Protein AF-A0A660SRC0-F1 (afdb_monomer)

Radius of gyration: 20.22 Å; Cα contacts (8 Å, |Δi|>4): 152; chains: 1; bounding box: 43×28×67 Å

Secondary structure (DSSP, 8-state):
--TT----EEEPTTSEEEE--S---S-HHHHHHHHHHHHHHHHHTT--EEEEEEEGGGGGGHHHHHHTT-EEEEE-SSEEEEEEESSTTPPPPPP--S--------B-TT--B-

pLDDT: mean 91.33, std 10.79, range [37.28, 98.38]

Foldseek 3Di:
DDPDAAFDFDQDPLQETEGDDQDDPLPLVSRLSNPLVNLVVSLVVVGFKYKDWHFPVNVVNVVSVVVVPWDFQDDDNGTTIIMHTSDPPRDDDHDPPDDDDDDDWDQDPVRDTD

Sequence (114 aa):
MSLTSIFAYEINPFQGAVIETDLFPDDISVFSHTLSRTLKEVEEKGLQLVWLFLPLLQAELVAPAVNLGFFYHHADENGLQLVKRITAGAFVPGYATHYIGVGGVLIDEQDRIL

Nearest PDB structures (foldseek):
  4zbp-assembly1_B  TM=8.866E-01  e=4.576E-08  Arabidopsis thaliana
  4zbp-assembly2_C-2  TM=7.937E-01  e=2.918E-08  Arabidopsis thaliana
  4zb3-assembly1_A-2  TM=9.344E-01  e=4.624E-07  Arabidopsis thaliana
  4zbp-assembly1_A  TM=8.080E-01  e=1.279E-07  Arabidopsis thaliana
  3fxt-assembly1_A  TM=8.888E-01  e=3.614E-06  Homo sapiens

Structure (mmCIF, N/CA/C/O backbone):
data_AF-A0A660SRC0-F1
#
_entry.id   AF-A0A660SRC0-F1
#
loop_
_atom_site.group_PDB
_atom_site.id
_atom_site.type_symbol
_atom_site.label_atom_id
_atom_site.label_alt_id
_atom_site.label_comp_id
_atom_site.label_asym_id
_atom_site.label_entity_id
_atom_site.label_seq_id
_atom_site.pdbx_PDB_ins_code
_atom_site.Cartn_x
_atom_site.Cartn_y
_atom_site.Cartn_z
_atom_site.occupancy
_atom_site.B_iso_or_equiv
_atom_site.auth_seq_id
_atom_site.auth_comp_id
_atom_site.auth_asym_id
_atom_site.auth_atom_id
_atom_site.pdbx_PDB_model_num
ATOM 1 N N . MET A 1 1 ? 16.671 14.946 -19.505 1.00 41.38 1 MET A N 1
ATOM 2 C CA . MET A 1 1 ? 15.787 14.523 -18.396 1.00 41.38 1 MET A CA 1
ATOM 3 C C . MET A 1 1 ? 16.415 13.289 -17.776 1.00 41.38 1 MET A C 1
ATOM 5 O O . MET A 1 1 ? 16.704 12.356 -18.512 1.00 41.38 1 MET A O 1
ATOM 9 N N . SER A 1 2 ? 16.792 13.349 -16.497 1.00 37.28 2 SER A N 1
ATOM 10 C CA . SER A 1 2 ? 17.646 12.330 -15.874 1.00 37.28 2 SER A CA 1
ATOM 11 C C . SER A 1 2 ? 16.943 10.974 -15.827 1.00 37.28 2 SER A C 1
ATOM 13 O O . SER A 1 2 ? 15.887 10.852 -15.218 1.00 37.28 2 SER A O 1
ATOM 15 N N . LEU A 1 3 ? 17.546 9.952 -16.436 1.00 45.97 3 LEU A N 1
ATOM 16 C CA . LEU A 1 3 ? 17.088 8.555 -16.453 1.00 45.97 3 LEU A CA 1
ATOM 17 C C . LEU A 1 3 ? 17.302 7.864 -15.086 1.00 45.97 3 LEU A C 1
ATOM 19 O O . LEU A 1 3 ? 17.702 6.704 -15.036 1.00 45.97 3 LEU A O 1
ATOM 23 N N . THR A 1 4 ? 17.136 8.579 -13.964 1.00 55.91 4 THR A N 1
ATOM 24 C CA . THR A 1 4 ? 17.544 8.124 -12.619 1.00 55.91 4 THR A CA 1
ATOM 25 C C . THR A 1 4 ? 16.566 8.413 -11.480 1.00 55.91 4 THR A C 1
ATOM 27 O O . THR A 1 4 ? 16.982 8.404 -10.326 1.00 55.91 4 THR A O 1
ATOM 30 N N . SER A 1 5 ? 15.287 8.661 -11.752 1.00 84.94 5 SER A N 1
ATOM 31 C CA . SER A 1 5 ? 14.311 8.909 -10.684 1.00 84.94 5 SER A CA 1
ATOM 32 C C . SER A 1 5 ? 13.822 7.614 -10.022 1.00 84.94 5 SER A C 1
ATOM 34 O O . SER A 1 5 ? 13.583 6.611 -10.697 1.00 84.94 5 SER A O 1
ATOM 36 N N . ILE A 1 6 ? 13.664 7.663 -8.701 1.00 93.94 6 ILE A N 1
ATOM 37 C CA . ILE A 1 6 ? 12.798 6.783 -7.902 1.00 93.94 6 ILE A CA 1
ATOM 38 C C . ILE A 1 6 ? 11.571 7.596 -7.472 1.00 93.94 6 ILE A C 1
ATOM 40 O O . ILE A 1 6 ? 11.607 8.827 -7.544 1.00 93.94 6 ILE A O 1
ATOM 44 N N . PHE A 1 7 ? 10.506 6.939 -7.021 1.00 95.94 7 PHE A N 1
AT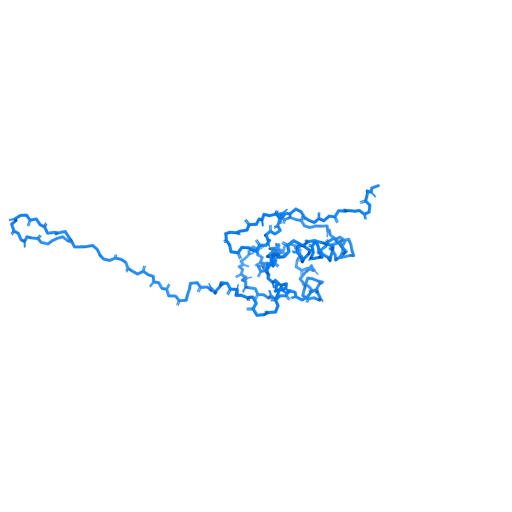OM 45 C CA . PHE A 1 7 ? 9.435 7.640 -6.321 1.00 95.94 7 PHE A CA 1
ATOM 46 C C . PHE A 1 7 ? 9.906 8.036 -4.923 1.00 95.94 7 PHE A C 1
ATOM 48 O O . PHE A 1 7 ? 10.615 7.271 -4.266 1.00 95.94 7 PHE A O 1
ATOM 55 N N . ALA A 1 8 ? 9.519 9.234 -4.489 1.00 95.00 8 ALA A N 1
ATOM 56 C CA . ALA A 1 8 ? 9.670 9.629 -3.098 1.00 95.00 8 ALA A CA 1
ATOM 57 C C . ALA A 1 8 ? 8.782 8.739 -2.219 1.00 95.00 8 ALA A C 1
ATOM 59 O O . ALA A 1 8 ? 7.765 8.207 -2.678 1.00 95.00 8 ALA A O 1
ATOM 60 N N . TYR A 1 9 ? 9.205 8.521 -0.982 1.00 96.69 9 TYR A N 1
ATOM 61 C CA . TYR A 1 9 ? 8.444 7.751 -0.016 1.00 96.69 9 TYR A CA 1
ATOM 62 C C . TYR A 1 9 ? 8.831 8.145 1.407 1.00 96.69 9 TYR A C 1
ATOM 64 O O . TYR A 1 9 ? 9.980 8.498 1.686 1.00 96.69 9 TYR A O 1
ATOM 72 N N . GLU A 1 10 ? 7.890 7.964 2.324 1.00 96.56 10 GLU A N 1
ATOM 73 C CA . GLU A 1 10 ? 8.122 8.038 3.763 1.00 96.56 10 GLU A CA 1
ATOM 74 C C . GLU A 1 10 ? 8.257 6.643 4.368 1.00 96.56 10 GLU A C 1
ATOM 76 O O . GLU A 1 10 ? 7.707 5.663 3.865 1.00 96.56 10 GLU A O 1
ATOM 81 N N . ILE A 1 11 ? 8.992 6.530 5.473 1.00 95.88 11 ILE A N 1
ATOM 82 C CA . ILE A 1 11 ? 9.090 5.277 6.225 1.00 95.88 11 ILE A CA 1
ATOM 83 C C . ILE A 1 11 ? 8.086 5.338 7.369 1.00 95.88 11 ILE A C 1
ATOM 85 O O . ILE A 1 11 ? 8.206 6.167 8.271 1.00 95.88 11 ILE A O 1
ATOM 89 N N . ASN A 1 12 ? 7.106 4.438 7.356 1.00 90.00 12 ASN A N 1
ATOM 90 C CA . ASN A 1 12 ? 6.139 4.339 8.440 1.00 90.00 12 ASN A CA 1
ATOM 91 C C . ASN A 1 12 ? 6.765 3.687 9.699 1.00 90.00 12 ASN A C 1
ATOM 93 O O . ASN A 1 12 ? 7.809 3.029 9.613 1.00 90.00 12 ASN A O 1
ATOM 97 N N . PRO A 1 13 ? 6.121 3.787 10.879 1.00 85.94 13 PRO A N 1
ATOM 98 C CA . PRO A 1 13 ? 6.641 3.213 12.128 1.00 85.94 13 PRO A CA 1
ATOM 99 C C . PRO A 1 13 ? 6.878 1.692 12.118 1.00 85.94 13 PRO A C 1
ATOM 101 O O . PRO A 1 13 ? 7.534 1.164 13.013 1.00 85.94 13 PRO A O 1
ATOM 104 N N . PHE A 1 14 ? 6.364 0.979 11.112 1.00 80.50 14 PHE A N 1
ATOM 105 C CA . PHE A 1 14 ? 6.512 -0.464 10.930 1.00 80.50 14 PHE A CA 1
ATOM 106 C C . PHE A 1 14 ? 7.554 -0.829 9.857 1.00 80.50 14 PHE A C 1
ATOM 108 O O . PHE A 1 14 ? 7.535 -1.948 9.348 1.00 80.50 14 PHE A O 1
ATOM 115 N N . GLN A 1 15 ? 8.467 0.091 9.510 1.00 85.62 15 GLN A N 1
ATOM 116 C CA . GLN A 1 15 ? 9.533 -0.109 8.511 1.00 85.62 15 GLN A CA 1
ATOM 117 C C . GLN A 1 15 ? 9.006 -0.434 7.100 1.00 85.62 15 GLN A C 1
ATOM 119 O O . GLN A 1 15 ? 9.641 -1.162 6.330 1.00 85.62 15 GLN A O 1
ATOM 124 N N . GLY A 1 16 ? 7.830 0.094 6.755 1.00 93.88 16 GLY A N 1
ATOM 125 C CA . GLY A 1 16 ? 7.297 0.079 5.396 1.00 93.88 16 GLY A CA 1
ATOM 126 C C . GLY A 1 16 ? 7.531 1.414 4.694 1.00 93.88 16 GLY A C 1
ATOM 127 O O . GLY A 1 16 ? 7.259 2.459 5.279 1.00 93.88 16 GLY A O 1
ATOM 128 N N . ALA A 1 17 ? 7.988 1.377 3.444 1.00 97.50 17 ALA A N 1
ATOM 129 C CA . ALA A 1 17 ? 8.042 2.549 2.572 1.00 97.50 17 ALA A CA 1
ATOM 130 C C . ALA A 1 17 ? 6.639 2.868 2.038 1.00 97.50 17 ALA A C 1
ATOM 132 O O . ALA A 1 17 ? 5.986 1.987 1.483 1.00 97.50 17 ALA A O 1
ATOM 133 N N . VAL A 1 18 ? 6.172 4.100 2.188 1.00 97.38 18 VAL A N 1
ATOM 134 C CA . VAL A 1 18 ? 4.885 4.589 1.683 1.00 97.38 18 VAL A CA 1
ATOM 135 C C . VAL A 1 18 ? 5.164 5.577 0.566 1.00 97.38 18 VAL A C 1
ATOM 137 O O . VAL A 1 18 ? 5.681 6.656 0.832 1.00 97.38 18 VAL A O 1
ATOM 140 N N . ILE A 1 19 ? 4.879 5.189 -0.679 1.00 97.12 19 ILE A N 1
ATOM 141 C CA . ILE A 1 19 ? 5.158 6.023 -1.852 1.00 97.12 19 ILE A CA 1
ATOM 142 C C . ILE A 1 19 ? 4.329 7.311 -1.790 1.00 97.12 19 ILE A C 1
ATOM 144 O O . ILE A 1 19 ? 3.105 7.262 -1.696 1.00 97.12 19 ILE A O 1
ATOM 148 N N . GLU A 1 20 ? 5.014 8.449 -1.875 1.00 90.81 20 GLU A N 1
ATOM 149 C CA . GLU A 1 20 ? 4.446 9.794 -1.800 1.00 90.81 20 GLU A CA 1
ATOM 150 C C . GLU A 1 20 ? 4.110 10.310 -3.200 1.00 90.81 20 GLU A C 1
ATOM 152 O O . GLU A 1 20 ? 4.924 10.979 -3.841 1.00 90.81 20 GLU A O 1
ATOM 157 N N . THR A 1 21 ? 2.921 9.997 -3.707 1.00 83.50 21 THR A N 1
ATOM 158 C CA . THR A 1 21 ? 2.338 10.763 -4.813 1.00 83.50 21 THR A CA 1
ATOM 159 C C . THR A 1 21 ? 0.858 10.451 -4.989 1.00 83.50 21 THR A C 1
ATOM 161 O O . THR A 1 21 ? 0.443 9.295 -4.906 1.00 83.50 21 THR A O 1
ATOM 164 N N . ASP A 1 22 ? 0.084 11.489 -5.297 1.00 74.88 22 ASP A N 1
ATOM 165 C CA . ASP A 1 22 ? -1.327 11.362 -5.662 1.00 74.88 22 ASP A CA 1
ATOM 166 C C . ASP A 1 22 ? -1.504 11.008 -7.142 1.00 74.88 22 ASP A C 1
ATOM 168 O O . ASP A 1 22 ? -2.552 10.499 -7.527 1.00 74.88 22 ASP A O 1
ATOM 172 N N . LEU A 1 23 ? -0.495 11.289 -7.978 1.00 83.06 23 LEU A N 1
ATOM 173 C CA . LEU A 1 23 ? -0.513 11.001 -9.410 1.00 83.06 23 LEU A CA 1
ATOM 174 C C . LEU A 1 23 ? 0.834 10.463 -9.895 1.00 83.06 23 LEU A C 1
ATOM 176 O O . LEU A 1 23 ? 1.906 11.000 -9.611 1.00 83.06 23 LEU A O 1
ATOM 180 N N . PHE A 1 24 ? 0.773 9.401 -10.681 1.00 93.44 24 PHE A N 1
ATOM 181 C CA . PHE A 1 24 ? 1.927 8.770 -11.306 1.00 93.44 24 PHE A CA 1
ATOM 182 C C . PHE A 1 24 ? 2.099 9.229 -12.758 1.00 93.44 24 PHE A C 1
ATOM 184 O O . PHE A 1 24 ? 1.184 9.818 -13.328 1.00 93.44 24 PHE A O 1
ATOM 191 N N . PRO A 1 25 ? 3.256 8.974 -13.392 1.00 92.12 25 PRO A N 1
ATOM 192 C CA . PRO A 1 25 ? 3.391 9.154 -14.832 1.00 92.12 25 PRO A CA 1
ATOM 193 C C . PRO A 1 25 ? 2.382 8.284 -15.596 1.00 92.12 25 PRO A C 1
ATOM 195 O O . PRO A 1 25 ? 2.346 7.074 -15.380 1.00 92.12 25 PRO A O 1
ATOM 198 N N . ASP A 1 26 ? 1.635 8.881 -16.528 1.00 86.31 26 ASP A N 1
ATOM 199 C CA . ASP A 1 26 ? 0.647 8.163 -17.359 1.00 86.31 26 ASP A CA 1
ATOM 200 C C . ASP A 1 26 ? 1.302 7.143 -18.311 1.00 86.31 26 ASP A C 1
ATOM 202 O O . ASP A 1 26 ? 0.678 6.186 -18.771 1.00 86.31 26 ASP A O 1
ATOM 206 N N . ASP A 1 27 ? 2.592 7.323 -18.613 1.00 94.44 27 ASP A N 1
ATOM 207 C CA . ASP A 1 27 ? 3.359 6.337 -19.365 1.00 94.44 27 ASP A CA 1
ATOM 208 C C . ASP A 1 27 ? 3.667 5.115 -18.483 1.00 94.44 27 ASP A C 1
ATOM 210 O O . ASP A 1 27 ? 4.500 5.155 -17.571 1.00 94.44 27 ASP A O 1
ATOM 214 N N . ILE A 1 28 ? 3.018 3.994 -18.809 1.00 95.06 28 ILE A N 1
ATOM 215 C CA . ILE A 1 28 ? 3.148 2.708 -18.108 1.00 95.06 28 ILE A CA 1
ATOM 216 C C . ILE A 1 28 ? 4.607 2.240 -18.017 1.00 95.06 28 ILE A C 1
ATOM 218 O O . ILE A 1 28 ? 5.003 1.651 -17.006 1.00 95.06 28 ILE A O 1
ATOM 222 N N . SER A 1 29 ? 5.422 2.473 -19.049 1.00 95.19 29 SER A N 1
ATOM 223 C CA . SER A 1 29 ? 6.828 2.063 -19.055 1.00 95.19 29 SER A CA 1
ATOM 224 C C . SER A 1 29 ? 7.645 2.921 -18.092 1.00 95.19 29 SER A C 1
ATOM 226 O O . SER A 1 29 ? 8.463 2.388 -17.336 1.00 95.19 29 SER A O 1
ATOM 228 N N . VAL A 1 30 ? 7.408 4.234 -18.070 1.00 95.00 30 VAL A N 1
ATOM 229 C CA . VAL A 1 30 ? 8.046 5.159 -17.122 1.00 95.00 30 VAL A CA 1
ATOM 230 C C . VAL A 1 30 ? 7.642 4.820 -15.689 1.00 95.00 30 VAL A C 1
ATOM 232 O O . VAL A 1 30 ? 8.521 4.713 -14.827 1.00 95.00 30 VAL A O 1
ATOM 235 N N . PHE A 1 31 ? 6.352 4.584 -15.434 1.00 95.75 31 PHE A N 1
ATOM 236 C CA . PHE A 1 31 ? 5.852 4.143 -14.131 1.00 95.75 31 PHE A CA 1
ATOM 237 C C . PHE A 1 31 ? 6.522 2.839 -13.689 1.00 95.75 31 PHE A C 1
ATOM 239 O O . PHE A 1 31 ? 7.133 2.788 -12.622 1.00 95.75 31 PHE A O 1
ATOM 246 N N . SER A 1 32 ? 6.491 1.806 -14.534 1.00 96.31 32 SER A N 1
ATOM 247 C CA . SER A 1 32 ? 7.031 0.479 -14.211 1.00 96.31 32 SER A CA 1
ATOM 248 C C . SER A 1 32 ? 8.534 0.519 -13.947 1.00 96.31 32 SER A C 1
ATOM 250 O O . SER A 1 32 ? 9.021 -0.113 -13.006 1.00 96.31 32 SER A O 1
ATOM 252 N N . HIS A 1 33 ? 9.284 1.281 -14.750 1.00 96.06 33 HIS A N 1
ATOM 253 C CA . HIS A 1 33 ? 10.723 1.446 -14.569 1.00 96.06 33 HIS A CA 1
ATOM 254 C C . HIS A 1 33 ? 11.047 2.182 -13.262 1.00 96.06 33 HIS A C 1
ATOM 256 O O . HIS A 1 33 ? 11.894 1.727 -12.492 1.00 96.06 33 HIS A O 1
ATOM 262 N N . THR A 1 34 ? 10.346 3.282 -12.981 1.00 96.38 34 THR A N 1
ATOM 263 C CA . THR A 1 34 ? 10.535 4.082 -11.758 1.00 96.38 34 THR A CA 1
ATOM 264 C C . THR A 1 34 ? 10.152 3.283 -10.511 1.00 96.38 34 THR A C 1
ATOM 266 O O . THR A 1 34 ? 10.920 3.240 -9.546 1.00 96.38 34 THR A O 1
ATOM 269 N N . LEU A 1 35 ? 9.028 2.561 -10.548 1.00 97.12 35 LEU A N 1
ATOM 270 C CA . LEU A 1 35 ? 8.587 1.693 -9.457 1.00 97.12 35 LEU A CA 1
ATOM 271 C C . LEU A 1 35 ? 9.608 0.583 -9.203 1.00 97.12 35 LEU A C 1
ATOM 273 O O . LEU A 1 35 ? 10.060 0.423 -8.076 1.00 97.12 35 LEU A O 1
ATOM 277 N N . SER A 1 36 ? 10.063 -0.114 -10.248 1.00 97.62 36 SER A N 1
ATOM 278 C CA . SER A 1 36 ? 11.077 -1.175 -10.129 1.00 97.62 36 SER A CA 1
ATOM 279 C C . SER A 1 36 ? 12.368 -0.695 -9.465 1.00 97.62 36 SER A C 1
ATOM 281 O O . SER A 1 36 ? 12.982 -1.428 -8.693 1.00 97.62 36 SER A O 1
ATOM 283 N N . ARG A 1 37 ? 12.798 0.536 -9.753 1.00 96.50 37 ARG A N 1
ATOM 284 C CA . ARG A 1 37 ? 13.981 1.130 -9.117 1.00 96.50 37 ARG A CA 1
ATOM 285 C C . ARG A 1 37 ? 13.738 1.502 -7.666 1.00 96.50 37 ARG A C 1
ATOM 287 O O . ARG A 1 37 ? 14.607 1.257 -6.841 1.00 96.50 37 ARG A O 1
ATOM 294 N N . THR A 1 38 ? 12.563 2.050 -7.374 1.00 97.31 38 THR A N 1
ATOM 295 C CA . THR A 1 38 ? 12.134 2.347 -6.003 1.00 97.31 38 THR A CA 1
ATOM 296 C C . THR A 1 38 ? 12.143 1.068 -5.164 1.00 97.31 38 THR A C 1
ATOM 298 O O . THR A 1 38 ? 12.701 1.053 -4.078 1.00 97.31 38 THR A O 1
ATOM 301 N N . LEU A 1 39 ? 11.633 -0.046 -5.704 1.00 97.69 39 LEU A N 1
ATOM 302 C CA . LEU A 1 39 ? 11.649 -1.344 -5.023 1.00 97.69 39 LEU A CA 1
ATOM 303 C C . LEU A 1 39 ? 13.065 -1.832 -4.686 1.00 97.69 39 LEU A C 1
ATOM 305 O O . LEU A 1 39 ? 13.280 -2.312 -3.578 1.00 97.69 39 LEU A O 1
ATOM 309 N N . LYS A 1 40 ? 14.021 -1.696 -5.616 1.00 97.12 40 LYS A N 1
ATOM 310 C CA . LYS A 1 40 ? 15.426 -2.064 -5.367 1.00 97.12 40 LYS A CA 1
ATOM 311 C C . LYS A 1 40 ? 16.053 -1.220 -4.265 1.00 97.12 40 LYS A C 1
ATOM 313 O O . LYS A 1 40 ? 16.753 -1.743 -3.413 1.00 97.12 40 LYS A O 1
ATOM 318 N N . GLU A 1 41 ? 15.788 0.078 -4.276 1.00 96.31 41 GLU A N 1
ATOM 319 C CA . GLU A 1 41 ? 16.337 0.997 -3.282 1.00 96.31 41 GLU A CA 1
ATOM 320 C C . GLU A 1 41 ? 15.768 0.727 -1.875 1.00 96.31 41 GLU A C 1
ATOM 322 O O . GLU A 1 41 ? 16.513 0.708 -0.894 1.00 96.31 41 GLU A O 1
ATOM 327 N N . VAL A 1 42 ? 14.473 0.411 -1.782 1.00 96.25 42 VAL A N 1
ATOM 328 C CA . VAL A 1 42 ? 13.820 -0.011 -0.534 1.00 96.25 42 VAL A CA 1
ATOM 329 C C . VAL A 1 42 ? 14.413 -1.331 -0.023 1.00 96.25 42 VAL A C 1
ATOM 331 O O . VAL A 1 42 ? 14.648 -1.474 1.179 1.00 96.25 42 VAL A O 1
ATOM 334 N N . GLU A 1 43 ? 14.669 -2.285 -0.924 1.00 96.19 43 GLU A N 1
ATOM 335 C CA . GLU A 1 43 ? 15.319 -3.563 -0.611 1.00 96.19 43 GLU A CA 1
ATOM 336 C C . GLU A 1 43 ? 16.747 -3.360 -0.084 1.00 96.19 43 GLU A C 1
ATOM 338 O O . GLU A 1 43 ? 17.096 -3.900 0.965 1.00 96.19 43 GLU A O 1
ATOM 343 N N . GLU A 1 44 ? 17.546 -2.515 -0.737 1.00 96.31 44 GLU A N 1
ATOM 344 C CA . GLU A 1 44 ? 18.905 -2.159 -0.305 1.00 96.31 44 GLU A CA 1
ATOM 345 C C . GLU A 1 44 ? 18.927 -1.468 1.068 1.00 96.31 44 GLU A C 1
ATOM 347 O O . GLU A 1 44 ? 19.871 -1.645 1.841 1.00 96.31 44 GLU A O 1
A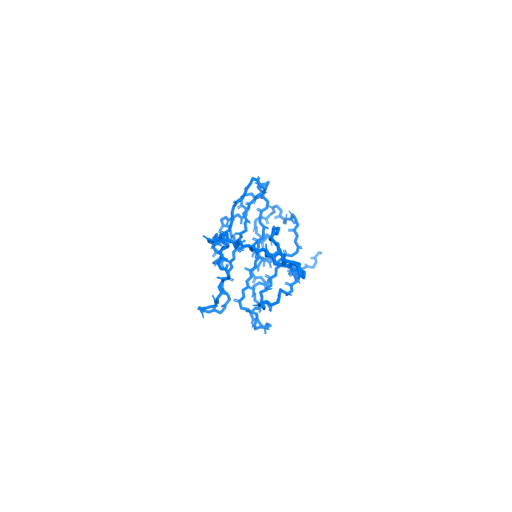TOM 352 N N . LYS A 1 45 ? 17.870 -0.723 1.412 1.00 95.12 45 LYS A N 1
ATOM 353 C CA . LYS A 1 45 ? 17.680 -0.112 2.737 1.00 95.12 45 LYS A CA 1
ATOM 354 C C . LYS A 1 45 ? 17.171 -1.075 3.813 1.00 95.12 45 LYS A C 1
ATOM 356 O O . LYS A 1 45 ? 17.063 -0.672 4.970 1.00 95.12 45 LYS A O 1
ATOM 361 N N . GLY A 1 46 ? 16.862 -2.326 3.470 1.00 94.94 46 GLY A N 1
ATOM 362 C CA . GLY A 1 46 ? 16.395 -3.340 4.421 1.00 94.94 46 GLY A CA 1
ATOM 363 C C . GLY A 1 46 ? 14.966 -3.125 4.934 1.00 94.94 46 GLY A C 1
ATOM 364 O O . GLY A 1 46 ? 14.588 -3.684 5.969 1.00 94.94 46 GLY A O 1
ATOM 365 N N . LEU A 1 47 ? 14.162 -2.321 4.234 1.00 96.31 47 LEU A N 1
ATOM 366 C CA . LEU A 1 47 ? 12.755 -2.108 4.571 1.00 96.31 47 LEU A CA 1
ATOM 367 C C . LEU A 1 47 ? 11.919 -3.339 4.201 1.00 96.31 47 LEU A C 1
ATOM 369 O O . LEU A 1 47 ? 12.238 -4.096 3.287 1.00 96.31 47 LEU A O 1
ATOM 373 N N . GLN A 1 48 ? 10.832 -3.556 4.935 1.00 95.25 48 GLN A N 1
ATOM 374 C CA . GLN A 1 48 ? 10.111 -4.832 4.898 1.00 95.25 48 GLN A CA 1
ATOM 375 C C . GLN A 1 48 ? 8.960 -4.837 3.889 1.00 95.25 48 GLN A C 1
ATOM 377 O O . GLN A 1 48 ? 8.636 -5.877 3.306 1.00 95.25 48 GLN A O 1
ATOM 382 N N . LEU A 1 49 ? 8.340 -3.674 3.685 1.00 97.00 49 LEU A N 1
ATOM 383 C CA . LEU A 1 49 ? 7.135 -3.490 2.881 1.00 97.00 49 LEU A CA 1
ATOM 384 C C . LEU A 1 49 ? 7.240 -2.244 2.002 1.00 97.00 49 LEU A C 1
ATOM 386 O O . LEU A 1 49 ? 7.908 -1.279 2.370 1.00 97.00 49 LEU A O 1
ATOM 390 N N . VAL A 1 50 ? 6.491 -2.240 0.901 1.00 97.81 50 VAL A N 1
ATOM 391 C CA . VAL A 1 50 ? 6.188 -1.035 0.116 1.00 97.81 50 VAL A CA 1
ATOM 392 C C . VAL A 1 50 ? 4.684 -0.885 -0.010 1.00 97.81 50 VAL A C 1
ATOM 394 O O . VAL A 1 50 ? 4.002 -1.839 -0.378 1.00 97.81 50 VAL A O 1
ATOM 397 N N . TRP A 1 51 ? 4.189 0.313 0.259 1.00 97.31 51 TRP A N 1
ATOM 398 C CA . TRP A 1 51 ? 2.802 0.724 0.136 1.00 97.31 51 TRP A CA 1
ATOM 399 C C . TRP A 1 51 ? 2.668 1.674 -1.044 1.00 97.31 51 TRP A C 1
ATOM 401 O O . TRP A 1 51 ? 3.447 2.615 -1.194 1.00 97.31 51 TRP A O 1
ATOM 411 N N . LEU A 1 52 ? 1.675 1.404 -1.879 1.00 97.25 52 LEU A N 1
ATOM 412 C CA . LEU A 1 52 ? 1.385 2.154 -3.089 1.00 97.25 52 LEU A CA 1
ATOM 413 C C . LEU A 1 52 ? -0.114 2.428 -3.126 1.00 97.25 52 LEU A C 1
ATOM 415 O O . LEU A 1 52 ? -0.894 1.482 -3.190 1.00 97.25 52 LEU A O 1
ATOM 419 N N . PHE A 1 53 ? -0.513 3.692 -3.072 1.00 96.94 53 PHE A N 1
ATOM 420 C CA . PHE A 1 53 ? -1.888 4.081 -3.366 1.00 96.94 53 PHE A CA 1
ATOM 421 C C . PHE A 1 53 ? -1.991 4.408 -4.857 1.00 96.94 53 PHE A C 1
ATOM 423 O O . PHE A 1 53 ? -1.167 5.158 -5.365 1.00 96.94 53 PHE A O 1
ATOM 430 N N . LEU A 1 54 ? -2.959 3.827 -5.563 1.00 96.56 54 LEU A N 1
ATOM 431 C CA . LEU A 1 54 ? -3.274 4.172 -6.949 1.00 96.56 54 LEU A CA 1
ATOM 432 C C . LEU A 1 54 ? -4.670 4.799 -6.996 1.00 96.56 54 LEU A C 1
ATOM 434 O O . LEU A 1 54 ? -5.633 4.110 -6.640 1.00 96.56 54 LEU A O 1
ATOM 438 N N . PRO A 1 55 ? -4.807 6.059 -7.443 1.00 95.94 55 PRO A N 1
ATOM 439 C CA . PRO A 1 55 ? -6.114 6.687 -7.581 1.00 95.94 55 PRO A CA 1
ATOM 440 C C . PRO A 1 55 ? -6.936 5.996 -8.675 1.00 95.94 55 PRO A C 1
ATOM 442 O O . PRO A 1 55 ? -6.391 5.467 -9.647 1.00 95.94 55 PRO A O 1
ATOM 445 N N . LEU A 1 56 ? -8.264 6.065 -8.567 1.00 95.50 56 LEU A N 1
ATOM 446 C CA . LEU A 1 56 ? -9.200 5.491 -9.540 1.00 95.50 56 LEU A CA 1
ATOM 44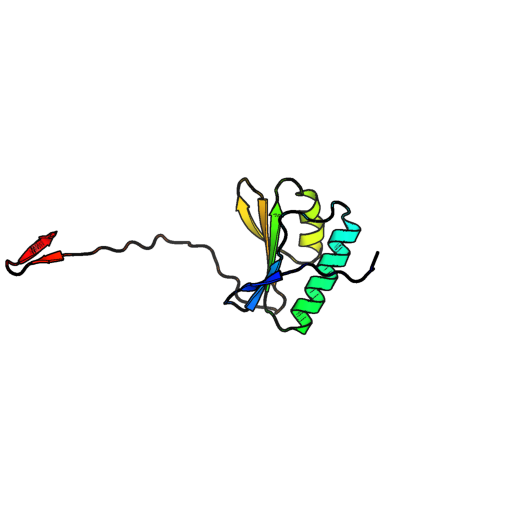7 C C . LEU A 1 56 ? -8.940 5.991 -10.972 1.00 95.50 56 LEU A C 1
ATOM 449 O O . LEU A 1 56 ? -9.113 5.239 -11.928 1.00 95.50 56 LEU A O 1
ATOM 453 N N . LEU A 1 57 ? -8.490 7.243 -11.112 1.00 95.69 57 LEU A N 1
ATOM 454 C CA . LEU A 1 57 ? -8.153 7.861 -12.399 1.00 95.69 57 LEU A CA 1
ATOM 455 C C . LEU A 1 57 ? -6.957 7.214 -13.113 1.00 95.69 57 LEU A C 1
ATOM 457 O O . LEU A 1 57 ? -6.796 7.459 -14.300 1.00 95.69 57 LEU A O 1
ATOM 461 N N . GLN A 1 58 ? -6.147 6.414 -12.413 1.00 94.88 58 GLN A N 1
ATOM 462 C CA . GLN A 1 58 ? -4.961 5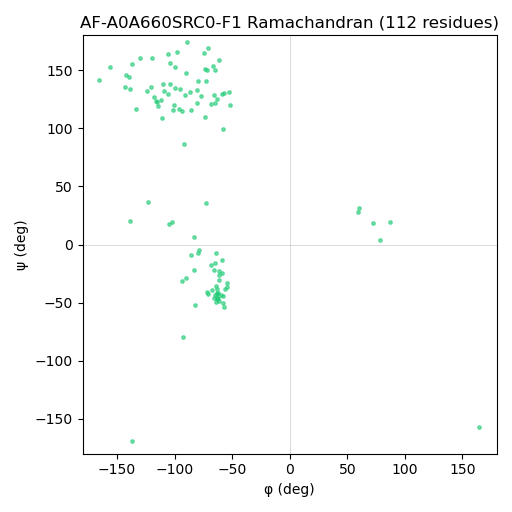.743 -12.957 1.00 94.88 58 GLN A CA 1
ATOM 463 C C . GLN A 1 58 ? -5.048 4.221 -12.77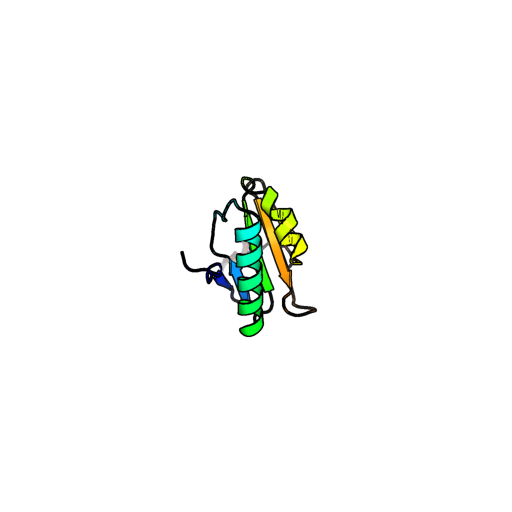6 1.00 94.88 58 GLN A C 1
ATOM 465 O O . GLN A 1 58 ? -4.060 3.536 -12.488 1.00 94.88 58 GLN A O 1
ATOM 470 N N . ALA A 1 59 ? -6.260 3.671 -12.911 1.00 95.06 59 ALA A N 1
ATOM 471 C CA . ALA A 1 59 ? -6.536 2.246 -12.741 1.00 95.06 59 ALA A CA 1
ATOM 472 C C . ALA A 1 59 ? -5.726 1.353 -13.705 1.00 95.06 59 ALA A C 1
ATOM 474 O O . ALA A 1 59 ? -5.441 0.195 -13.395 1.00 95.06 59 ALA A O 1
ATOM 475 N N . GLU A 1 60 ? -5.294 1.874 -14.853 1.00 96.12 60 GLU A N 1
ATOM 476 C CA . GLU A 1 60 ? -4.403 1.191 -15.791 1.00 96.12 60 GLU A CA 1
ATOM 477 C C . GLU A 1 60 ? -3.031 0.845 -15.190 1.00 96.12 60 GLU A C 1
ATOM 479 O O . GLU A 1 60 ? -2.395 -0.113 -15.636 1.00 96.12 60 GLU A O 1
ATOM 484 N N . LEU A 1 61 ? -2.593 1.551 -14.140 1.00 97.06 61 LEU A N 1
ATOM 485 C CA . LEU A 1 61 ? -1.329 1.292 -13.443 1.00 97.06 61 LEU A CA 1
ATOM 486 C C . LEU A 1 61 ? -1.413 0.126 -12.444 1.00 97.06 61 LEU A C 1
ATOM 488 O O . LEU A 1 61 ? -0.393 -0.341 -11.931 1.00 97.06 61 LEU A O 1
ATOM 492 N N . VAL A 1 62 ? -2.612 -0.411 -12.207 1.00 97.38 62 VAL A N 1
ATOM 493 C CA . VAL A 1 62 ? -2.814 -1.555 -11.311 1.00 97.38 62 VAL A CA 1
ATOM 494 C C . VAL A 1 62 ? -2.120 -2.804 -11.847 1.00 97.38 62 VAL A C 1
ATOM 496 O O . VAL A 1 62 ? -1.358 -3.447 -11.127 1.00 97.38 62 VAL A O 1
ATOM 499 N N . ALA A 1 63 ? -2.338 -3.139 -13.121 1.00 98.12 63 ALA A N 1
ATOM 500 C CA . ALA A 1 63 ? -1.724 -4.309 -13.745 1.00 98.12 63 ALA A CA 1
ATOM 501 C C . ALA A 1 63 ? -0.179 -4.287 -13.689 1.00 98.12 63 ALA A C 1
ATOM 503 O O . ALA A 1 63 ? 0.404 -5.275 -13.233 1.00 98.12 63 ALA A O 1
ATOM 504 N N . PRO A 1 64 ? 0.521 -3.201 -14.081 1.00 97.81 64 PRO A N 1
ATOM 505 C CA . PRO A 1 64 ? 1.976 -3.146 -13.957 1.00 97.81 64 PRO A CA 1
ATOM 506 C C . PRO A 1 64 ? 2.459 -3.198 -12.501 1.00 97.81 64 PRO A C 1
ATOM 508 O O . PRO A 1 64 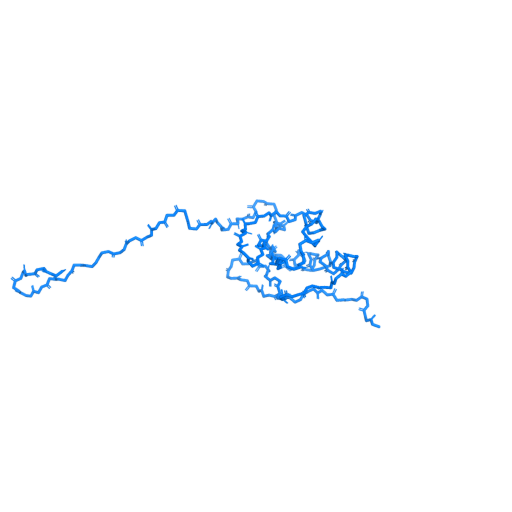? 3.465 -3.857 -12.234 1.00 97.81 64 PRO A O 1
ATOM 511 N N . ALA A 1 65 ? 1.746 -2.594 -11.543 1.00 98.06 65 ALA A N 1
ATOM 512 C CA . ALA A 1 65 ? 2.092 -2.720 -10.125 1.00 98.06 65 ALA A CA 1
ATOM 513 C C . ALA A 1 65 ? 1.982 -4.177 -9.639 1.00 98.06 65 ALA A C 1
ATOM 515 O O . ALA A 1 65 ? 2.911 -4.706 -9.024 1.00 98.06 65 ALA A O 1
ATOM 516 N N . VAL A 1 66 ? 0.888 -4.870 -9.965 1.00 98.38 66 VAL A N 1
ATOM 517 C CA . VAL A 1 66 ? 0.690 -6.285 -9.605 1.00 98.38 66 VAL A CA 1
ATOM 518 C C . VAL A 1 66 ? 1.741 -7.185 -10.262 1.00 98.38 66 VAL A C 1
ATOM 520 O O . VAL A 1 66 ? 2.275 -8.078 -9.605 1.00 98.38 66 VAL A O 1
ATOM 523 N N . ASN A 1 67 ? 2.135 -6.907 -11.508 1.00 98.25 67 ASN A N 1
ATOM 524 C CA . ASN A 1 67 ? 3.227 -7.622 -12.182 1.00 98.25 67 ASN A CA 1
ATOM 525 C C . ASN A 1 67 ? 4.580 -7.466 -11.467 1.00 98.25 67 ASN A C 1
ATOM 527 O O . ASN A 1 67 ? 5.424 -8.357 -11.543 1.00 98.25 67 ASN A O 1
ATOM 531 N N . LEU A 1 68 ? 4.784 -6.371 -10.729 1.00 98.06 68 LEU A N 1
ATOM 532 C CA . LEU A 1 68 ? 5.951 -6.165 -9.865 1.00 98.06 68 LEU A CA 1
ATOM 533 C C . LEU A 1 68 ? 5.799 -6.817 -8.478 1.00 98.06 68 LEU A C 1
ATOM 535 O O . LEU A 1 68 ? 6.667 -6.679 -7.61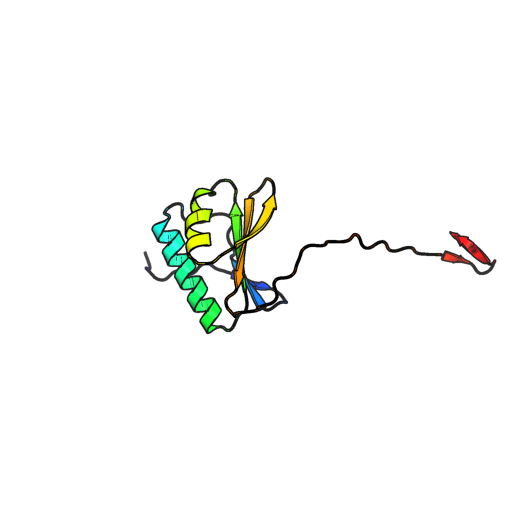1 1.00 98.06 68 LEU A O 1
ATOM 539 N N . GLY A 1 69 ? 4.732 -7.585 -8.259 1.00 97.94 69 GLY A N 1
ATOM 540 C CA . GLY A 1 69 ? 4.488 -8.373 -7.054 1.00 97.94 69 GLY A CA 1
ATOM 541 C C . GLY A 1 69 ? 3.789 -7.609 -5.933 1.00 97.94 69 GLY A C 1
ATOM 542 O O . GLY A 1 69 ? 3.882 -8.027 -4.778 1.00 97.94 69 GLY A O 1
ATOM 543 N N . PHE A 1 70 ? 3.125 -6.495 -6.248 1.00 98.12 70 PHE A N 1
ATOM 544 C CA . PHE A 1 70 ? 2.135 -5.909 -5.350 1.00 98.12 70 PHE A CA 1
ATOM 545 C C . PHE A 1 70 ? 0.870 -6.772 -5.316 1.00 98.12 70 PHE A C 1
ATOM 547 O O . PHE A 1 70 ? 0.505 -7.415 -6.298 1.00 98.12 70 PHE A O 1
ATOM 554 N N . PHE A 1 71 ? 0.174 -6.756 -4.188 1.00 97.25 71 PHE A N 1
ATOM 555 C CA . PHE A 1 71 ? -1.163 -7.318 -4.040 1.00 97.25 71 PHE A CA 1
ATOM 556 C C . PHE A 1 71 ? -2.084 -6.290 -3.389 1.00 97.25 71 PHE A C 1
ATOM 558 O O . PHE A 1 71 ? -1.628 -5.326 -2.766 1.00 97.25 71 PHE A O 1
ATOM 565 N N . TYR A 1 72 ? -3.390 -6.486 -3.554 1.00 96.19 72 TYR A N 1
ATOM 566 C CA . TYR A 1 72 ? -4.376 -5.585 -2.977 1.00 96.19 72 TYR A CA 1
ATOM 567 C C . TYR A 1 72 ? -4.343 -5.659 -1.459 1.00 96.19 72 TYR A C 1
ATOM 569 O O . TYR A 1 72 ? -4.429 -6.738 -0.870 1.00 96.19 72 TYR A O 1
ATOM 577 N N . HIS A 1 73 ? -4.233 -4.487 -0.847 1.00 94.06 73 HIS A N 1
ATOM 578 C CA . HIS A 1 73 ? -4.615 -4.297 0.529 1.00 94.06 73 HIS A CA 1
ATOM 579 C C . HIS A 1 73 ? -6.069 -3.833 0.517 1.00 94.06 73 HIS A C 1
ATOM 581 O O . HIS A 1 73 ? -6.943 -4.677 0.680 1.00 94.06 73 HIS A O 1
ATOM 587 N N . HIS A 1 74 ? -6.329 -2.542 0.245 1.00 92.44 74 HIS A N 1
ATOM 588 C CA . HIS A 1 74 ? -7.634 -1.870 0.373 1.00 92.44 74 HIS A CA 1
ATOM 589 C C . HIS A 1 74 ? -8.156 -1.292 -0.934 1.00 92.44 74 HIS A C 1
ATOM 591 O O . HIS A 1 74 ? -7.386 -1.039 -1.856 1.00 92.44 74 HIS A O 1
ATOM 597 N N . ALA A 1 75 ? -9.463 -1.052 -0.963 1.00 93.94 75 ALA A N 1
ATOM 598 C CA . ALA A 1 75 ? -10.167 -0.388 -2.040 1.00 93.94 75 ALA A CA 1
ATOM 599 C C . ALA A 1 75 ? -11.275 0.487 -1.452 1.00 93.94 75 ALA A C 1
ATOM 601 O O . ALA A 1 75 ? -12.025 0.018 -0.591 1.00 93.94 75 ALA A O 1
ATOM 602 N N . ASP A 1 76 ? -11.396 1.707 -1.951 1.00 93.44 76 ASP A N 1
ATOM 603 C CA . ASP A 1 76 ? -12.529 2.597 -1.717 1.00 93.44 76 ASP A CA 1
ATOM 604 C C . ASP A 1 76 ? -12.938 3.285 -3.035 1.00 93.44 76 ASP A C 1
ATOM 606 O O . ASP A 1 76 ? -12.507 2.889 -4.121 1.00 93.44 76 ASP A O 1
ATOM 610 N N . GLU A 1 77 ? -13.807 4.291 -2.961 1.00 95.50 77 GLU A N 1
ATOM 611 C CA . GLU A 1 77 ? -14.235 5.064 -4.135 1.00 95.50 77 GLU A CA 1
ATOM 612 C C . GLU A 1 77 ? -13.125 5.940 -4.744 1.00 95.50 77 GLU A C 1
ATOM 614 O O . GLU A 1 77 ? -13.238 6.351 -5.900 1.00 95.50 77 GLU A O 1
ATOM 619 N N . ASN A 1 78 ? -12.046 6.200 -4.000 1.00 94.06 78 ASN A N 1
ATOM 620 C CA . ASN A 1 78 ? -10.931 7.038 -4.428 1.00 94.06 78 ASN A CA 1
ATOM 621 C C . ASN A 1 78 ? -9.842 6.231 -5.132 1.00 94.06 78 ASN A C 1
ATOM 623 O O . ASN A 1 78 ? -9.149 6.775 -5.993 1.00 94.06 78 ASN A O 1
ATOM 627 N N . GLY A 1 79 ? -9.672 4.951 -4.795 1.00 95.00 79 GLY A N 1
ATOM 628 C CA . GLY A 1 79 ? -8.663 4.115 -5.429 1.00 95.00 79 GLY A CA 1
ATOM 629 C C . GLY A 1 79 ? -8.335 2.822 -4.692 1.00 95.00 79 GLY A C 1
ATOM 630 O O . GLY A 1 79 ? -9.122 2.276 -3.919 1.00 95.00 79 GLY A O 1
ATOM 631 N N . LEU A 1 80 ? -7.138 2.307 -4.976 1.00 95.81 80 LEU A N 1
ATOM 632 C CA . LEU A 1 80 ? -6.619 1.062 -4.423 1.00 95.81 80 LEU A CA 1
ATOM 633 C C . LEU A 1 80 ? -5.357 1.317 -3.607 1.00 95.81 80 LEU A C 1
ATOM 635 O O . LEU A 1 80 ? -4.362 1.827 -4.116 1.00 95.81 80 LEU A O 1
ATOM 639 N N . GLN A 1 81 ? -5.356 0.849 -2.364 1.00 95.62 81 GLN A N 1
ATOM 640 C CA . GLN A 1 81 ? -4.132 0.660 -1.601 1.00 95.62 81 GLN A CA 1
ATOM 641 C C . GLN A 1 81 ? -3.560 -0.717 -1.934 1.00 95.62 81 GLN A C 1
ATOM 643 O O . GLN A 1 81 ? -4.143 -1.751 -1.599 1.00 95.62 81 GLN A O 1
ATOM 648 N N . LEU A 1 82 ? -2.385 -0.742 -2.547 1.00 96.81 82 LEU A N 1
ATOM 649 C CA . LEU A 1 82 ? -1.593 -1.939 -2.776 1.00 96.81 82 LEU A CA 1
ATOM 650 C C . LEU A 1 82 ? -0.426 -2.006 -1.796 1.00 96.81 82 LEU A C 1
ATOM 652 O O . LEU A 1 82 ? 0.056 -0.993 -1.278 1.00 96.81 82 LEU A O 1
ATOM 656 N N . VAL A 1 83 ? 0.052 -3.225 -1.574 1.00 96.81 83 VAL A N 1
ATOM 657 C CA . VAL A 1 83 ? 1.235 -3.494 -0.763 1.00 96.81 83 VAL A CA 1
ATOM 658 C C . VAL A 1 83 ? 2.085 -4.588 -1.407 1.00 96.81 83 VAL A C 1
ATOM 660 O O . VAL A 1 83 ? 1.569 -5.540 -1.993 1.00 96.81 83 VAL A O 1
ATOM 663 N N . LYS A 1 84 ? 3.406 -4.467 -1.296 1.00 97.31 84 LYS A N 1
ATOM 664 C CA . LYS A 1 84 ? 4.376 -5.501 -1.662 1.00 97.31 84 LYS A CA 1
ATOM 665 C C . LYS A 1 84 ? 5.198 -5.880 -0.437 1.00 97.31 84 LYS A C 1
ATOM 667 O O . LYS A 1 84 ? 5.689 -5.013 0.281 1.00 97.31 84 LYS A O 1
ATOM 672 N N . ARG A 1 85 ? 5.396 -7.185 -0.238 1.00 96.69 85 ARG A N 1
ATOM 673 C CA . ARG A 1 85 ? 6.416 -7.699 0.684 1.00 96.69 85 ARG A CA 1
ATOM 674 C C . ARG A 1 85 ? 7.771 -7.662 -0.011 1.00 96.69 85 ARG A C 1
ATOM 676 O O . ARG A 1 85 ? 7.916 -8.265 -1.075 1.00 96.69 85 ARG A O 1
ATOM 683 N N . ILE A 1 86 ? 8.724 -6.952 0.581 1.00 96.25 86 ILE A N 1
ATOM 684 C CA . ILE A 1 86 ? 10.128 -6.982 0.158 1.00 96.25 86 ILE A CA 1
ATOM 685 C C . ILE A 1 86 ? 10.787 -8.206 0.785 1.00 96.25 86 ILE A C 1
ATOM 687 O O . ILE A 1 86 ? 11.285 -9.079 0.081 1.00 96.25 86 ILE A O 1
ATOM 691 N N . THR A 1 87 ? 10.649 -8.347 2.103 1.00 93.44 87 THR A N 1
ATOM 692 C CA . THR A 1 87 ? 11.087 -9.540 2.826 1.00 93.44 87 THR A CA 1
ATOM 693 C C . THR A 1 87 ? 9.992 -10.602 2.827 1.00 93.44 87 THR A C 1
ATOM 695 O O . THR A 1 87 ? 8.834 -10.340 3.172 1.00 93.44 87 THR A O 1
ATOM 698 N N . ALA A 1 88 ? 10.353 -11.839 2.485 1.00 92.25 88 ALA A N 1
ATOM 699 C CA . ALA A 1 88 ? 9.443 -12.974 2.593 1.00 92.25 88 ALA A CA 1
ATOM 700 C C . ALA A 1 88 ? 8.931 -13.127 4.038 1.00 92.25 88 ALA A C 1
ATOM 702 O O . ALA A 1 88 ? 9.706 -13.118 4.989 1.00 92.25 88 ALA A O 1
ATOM 703 N N . GLY A 1 89 ? 7.613 -13.263 4.202 1.00 91.19 89 GLY A N 1
ATOM 704 C CA . GLY A 1 89 ? 6.989 -13.391 5.523 1.00 91.19 89 GLY A CA 1
ATOM 705 C C . GLY A 1 89 ? 6.828 -12.082 6.305 1.00 91.19 89 GLY A C 1
ATOM 706 O O . GLY A 1 89 ? 6.330 -12.132 7.427 1.00 91.19 89 GLY A O 1
ATOM 707 N N . ALA A 1 90 ? 7.180 -10.922 5.731 1.00 92.75 90 ALA A N 1
ATOM 708 C CA . ALA A 1 90 ? 6.942 -9.630 6.371 1.00 92.75 90 ALA A CA 1
ATOM 709 C C . ALA A 1 90 ? 5.469 -9.474 6.793 1.00 92.75 90 ALA A C 1
ATOM 711 O O . ALA A 1 90 ? 4.539 -9.735 6.010 1.00 92.75 90 ALA A O 1
ATOM 712 N N . PHE A 1 91 ? 5.276 -9.052 8.045 1.00 90.94 91 PHE A N 1
ATOM 713 C CA . PHE A 1 91 ? 3.959 -8.811 8.616 1.00 90.94 91 PHE A CA 1
ATOM 714 C C . PHE A 1 91 ? 3.323 -7.604 7.939 1.00 90.94 91 PHE A C 1
ATOM 716 O O . PHE A 1 91 ? 3.860 -6.504 7.997 1.00 90.94 91 PHE A O 1
ATOM 723 N N . VAL A 1 92 ? 2.165 -7.821 7.323 1.00 91.75 92 VAL A N 1
ATOM 724 C CA . VAL A 1 92 ? 1.333 -6.753 6.770 1.00 91.75 92 VAL A CA 1
ATOM 725 C C . VAL A 1 92 ? 0.210 -6.522 7.771 1.00 91.75 92 VAL A C 1
ATOM 727 O O . VAL A 1 92 ? -0.558 -7.463 7.996 1.00 91.75 92 VAL A O 1
ATOM 730 N N . PRO A 1 93 ? 0.126 -5.333 8.397 1.00 87.00 93 PRO A N 1
ATOM 731 C CA . PRO A 1 93 ? -0.949 -5.011 9.320 1.00 87.00 93 PRO A CA 1
ATOM 732 C C . PRO A 1 93 ? -2.302 -5.279 8.670 1.00 87.00 93 PRO A C 1
ATOM 734 O O . PRO A 1 93 ? -2.611 -4.726 7.623 1.00 87.00 93 PRO A O 1
ATOM 737 N N . GLY A 1 94 ? -3.086 -6.168 9.275 1.00 80.75 94 GLY A N 1
ATOM 738 C CA . GLY A 1 94 ? -4.446 -6.425 8.827 1.00 80.75 94 GLY A CA 1
ATOM 739 C C . GLY A 1 94 ? -5.368 -5.249 9.143 1.00 80.75 94 GLY A C 1
ATOM 740 O O . GLY A 1 94 ? -5.034 -4.350 9.915 1.00 80.75 94 GLY A O 1
ATOM 741 N N . TYR A 1 95 ? -6.568 -5.290 8.580 1.00 72.88 95 TYR A N 1
ATOM 742 C CA . TYR A 1 95 ? -7.618 -4.336 8.919 1.00 72.88 95 TYR A CA 1
ATOM 743 C C . TYR A 1 95 ? -8.034 -4.402 10.381 1.00 72.88 95 TYR A C 1
ATOM 745 O O . TYR A 1 95 ? -7.925 -5.444 11.034 1.00 72.88 95 TYR A O 1
ATOM 753 N N . ALA A 1 96 ? -8.638 -3.306 10.845 1.00 69.69 96 ALA A N 1
ATOM 754 C CA . ALA A 1 96 ? -9.531 -3.355 11.989 1.00 69.69 96 ALA A CA 1
ATOM 755 C C . ALA A 1 96 ? -10.665 -4.345 11.673 1.00 69.69 96 ALA A C 1
ATOM 757 O O . ALA A 1 96 ? -11.603 -4.043 10.943 1.00 69.69 96 ALA A O 1
ATOM 758 N N . THR A 1 97 ? -10.537 -5.564 12.185 1.00 73.06 97 THR A N 1
ATOM 759 C CA . THR A 1 97 ? -11.544 -6.626 12.051 1.00 73.06 97 THR A CA 1
ATOM 760 C C . THR A 1 97 ? -12.612 -6.542 13.138 1.00 73.06 97 THR A C 1
ATOM 762 O O . THR A 1 97 ? -13.607 -7.256 13.077 1.00 73.06 97 THR A O 1
ATOM 765 N N . HIS A 1 98 ? -12.403 -5.686 14.140 1.00 78.62 98 HIS A N 1
ATOM 766 C CA . HIS A 1 98 ? -13.251 -5.563 15.315 1.00 78.62 98 HIS A CA 1
ATOM 767 C C . HIS A 1 98 ? -13.372 -4.097 15.723 1.00 78.62 98 HIS A C 1
ATOM 769 O O . HIS A 1 98 ? -12.414 -3.328 15.619 1.00 78.62 98 HIS A O 1
ATOM 775 N N . TYR A 1 99 ? -14.543 -3.734 16.236 1.00 80.56 99 TYR A N 1
ATOM 776 C CA . TYR A 1 99 ? -14.741 -2.465 16.920 1.00 80.56 99 TYR A CA 1
ATOM 777 C C . TYR A 1 99 ? -14.236 -2.581 18.358 1.00 80.56 99 TYR A C 1
ATOM 779 O O . TYR A 1 99 ? -14.554 -3.543 19.058 1.00 80.56 99 TYR A O 1
ATOM 787 N N . ILE A 1 100 ? -13.464 -1.593 18.804 1.00 84.44 100 ILE A N 1
ATOM 788 C CA . ILE A 1 100 ? -13.074 -1.460 20.208 1.00 84.44 100 ILE A CA 1
ATOM 789 C C . ILE A 1 100 ? -14.087 -0.528 20.871 1.00 84.44 100 ILE A C 1
ATOM 791 O O . ILE A 1 100 ? -14.175 0.646 20.518 1.00 84.44 100 ILE A O 1
ATOM 795 N N . GLY A 1 101 ? -14.866 -1.057 21.815 1.00 88.50 101 GLY A N 1
ATOM 796 C CA . GLY A 1 101 ? -15.735 -0.267 22.683 1.00 88.50 101 GLY A CA 1
ATOM 797 C C . GLY A 1 101 ? -15.032 0.037 24.002 1.00 88.50 101 GLY A C 1
ATOM 798 O O . GLY A 1 101 ? -14.453 -0.861 24.610 1.00 88.50 101 GLY A O 1
ATOM 799 N N . VAL A 1 102 ? -15.096 1.287 24.455 1.00 90.88 102 VAL A N 1
ATOM 800 C CA . VAL A 1 102 ? -14.623 1.694 25.785 1.00 90.88 102 VAL A CA 1
ATOM 801 C C . VAL A 1 102 ? -15.825 2.190 26.578 1.00 90.88 102 VAL A C 1
ATOM 803 O O . VAL A 1 102 ? -16.528 3.092 26.129 1.00 90.88 102 VAL A O 1
ATOM 806 N N . GLY A 1 103 ? -16.070 1.587 27.742 1.00 91.25 103 GLY A N 1
ATOM 807 C CA . GLY A 1 103 ? -17.064 2.045 28.710 1.00 91.25 103 GLY A CA 1
ATOM 808 C C . GLY A 1 103 ? -16.368 2.693 29.902 1.00 91.25 103 GLY A C 1
ATOM 809 O O . GLY A 1 103 ? -15.442 2.108 30.461 1.00 91.25 103 GLY A O 1
ATOM 810 N N . GLY A 1 104 ? -16.798 3.895 30.274 1.00 92.50 104 GLY A N 1
ATOM 811 C CA . GLY A 1 104 ? -16.405 4.545 31.521 1.00 92.50 104 GLY A CA 1
ATOM 812 C C . GLY A 1 104 ? -17.552 4.465 32.521 1.00 92.50 104 GLY A C 1
ATOM 813 O O . GLY A 1 104 ? -18.698 4.651 32.131 1.00 92.50 104 GLY A O 1
ATOM 814 N N . VAL A 1 105 ? -17.237 4.187 33.784 1.00 92.88 105 VAL A N 1
ATOM 815 C CA . VAL A 1 105 ? -18.181 4.273 34.905 1.00 92.88 105 VAL A CA 1
ATOM 816 C C . VAL A 1 105 ? -17.669 5.374 35.816 1.00 92.88 105 VAL A C 1
ATOM 818 O O . VAL A 1 105 ? -16.522 5.305 36.266 1.00 92.88 105 VAL A O 1
ATOM 821 N N . LEU A 1 106 ? -18.493 6.388 36.075 1.00 92.62 106 LEU A N 1
ATOM 822 C CA . LEU A 1 106 ? -18.162 7.430 37.042 1.00 92.62 106 LEU A CA 1
ATOM 823 C C . LEU A 1 106 ? -18.904 7.137 38.346 1.00 92.62 106 LEU A C 1
ATOM 825 O O . LEU A 1 106 ? -20.130 7.078 38.342 1.00 92.62 106 LEU A O 1
ATOM 829 N N . ILE A 1 107 ? -18.158 6.940 39.435 1.00 95.81 107 ILE A N 1
ATOM 830 C CA . ILE A 1 107 ? -18.717 6.730 40.774 1.00 95.81 107 ILE A CA 1
ATOM 831 C C . ILE A 1 107 ? -18.361 7.943 41.624 1.00 95.81 107 ILE A C 1
ATOM 833 O O . ILE A 1 107 ? -17.185 8.300 41.718 1.00 95.81 107 ILE A O 1
ATOM 837 N N . ASP A 1 108 ? -19.363 8.593 42.206 1.00 94.50 108 ASP A N 1
ATOM 838 C CA . ASP A 1 108 ? -19.126 9.677 43.157 1.00 94.50 108 ASP A CA 1
ATOM 839 C C . ASP A 1 108 ? -18.997 9.181 44.603 1.00 94.50 108 ASP A C 1
ATOM 841 O O . ASP A 1 108 ? -19.196 8.009 44.908 1.00 94.50 108 ASP A O 1
ATOM 845 N N . GLU A 1 109 ? -18.666 10.089 45.523 1.00 95.25 109 GLU A N 1
ATOM 846 C CA . GLU A 1 109 ? -18.497 9.776 46.950 1.00 95.25 109 GLU A CA 1
ATOM 847 C C . GLU A 1 109 ? -19.791 9.307 47.644 1.00 95.25 109 GLU A C 1
ATOM 849 O O . GLU A 1 109 ? -19.756 8.926 48.813 1.00 95.25 109 GLU A O 1
ATOM 854 N N . GLN A 1 110 ? -20.939 9.371 46.963 1.00 95.69 110 GLN A N 1
ATOM 855 C CA . GLN A 1 110 ? -22.226 8.868 47.443 1.00 95.69 110 GLN A CA 1
ATOM 856 C C . GLN A 1 110 ? -22.634 7.557 46.749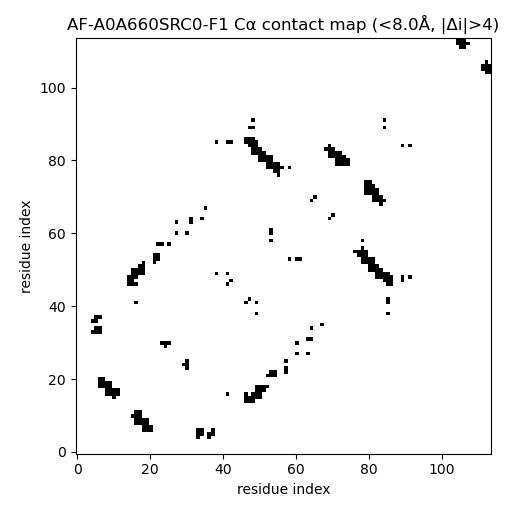 1.00 95.69 110 GLN A C 1
ATOM 858 O O . GLN A 1 110 ? -23.811 7.197 46.788 1.00 95.69 110 GLN A O 1
ATOM 863 N N . ASP A 1 111 ? -21.686 6.856 46.117 1.00 93.31 111 ASP A N 1
ATOM 864 C CA . ASP A 1 111 ? -21.883 5.581 45.416 1.00 93.31 111 ASP A CA 1
ATOM 865 C C . ASP A 1 111 ? -22.912 5.643 44.265 1.00 93.31 111 ASP A C 1
ATOM 867 O O . ASP A 1 111 ? -23.553 4.643 43.924 1.00 93.31 111 ASP A O 1
ATOM 871 N N . ARG A 1 112 ? -23.098 6.810 43.632 1.00 94.69 112 ARG A N 1
ATOM 872 C CA . ARG A 1 112 ? -23.969 6.954 42.448 1.00 94.69 112 ARG A CA 1
ATOM 873 C C . ARG A 1 112 ? -23.178 6.726 41.166 1.00 94.69 112 ARG A C 1
ATOM 875 O O . ARG A 1 112 ? -22.010 7.089 41.096 1.00 94.69 112 ARG A O 1
ATOM 882 N N . ILE A 1 113 ? -23.838 6.171 40.148 1.00 94.88 113 ILE A N 1
ATOM 883 C CA . ILE A 1 113 ? -23.235 5.838 38.849 1.00 94.88 113 ILE A CA 1
ATOM 884 C C . ILE A 1 113 ? -23.760 6.774 37.753 1.00 94.88 113 ILE A C 1
ATOM 886 O O . ILE A 1 113 ? -24.965 7.036 37.690 1.00 94.88 113 ILE A O 1
ATOM 890 N N . LEU A 1 114 ? -22.852 7.220 36.881 1.00 71.81 114 LEU A N 1
ATOM 891 C CA . LEU A 1 114 ? -23.117 7.790 35.554 1.00 71.81 114 LEU A CA 1
AT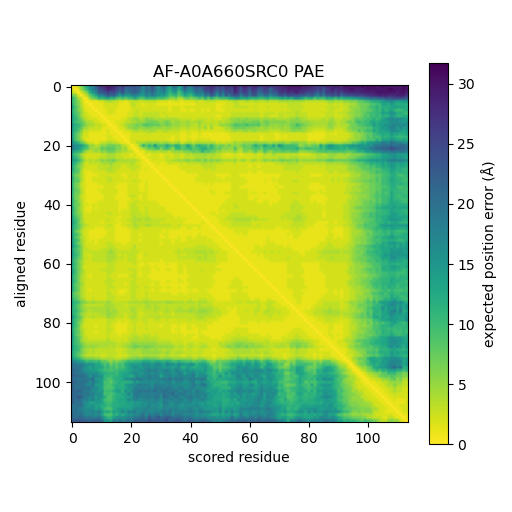OM 892 C C . LEU A 1 114 ? -22.663 6.821 34.459 1.00 71.81 114 LEU A C 1
ATOM 894 O O . LEU A 1 114 ? -21.544 6.268 34.604 1.00 71.81 114 LEU A O 1
#

Mean predicted aligned error: 6.31 Å

Solvent-accessible surface area (backbone atoms only — not comparable to full-atom values): 6996 Å² total; per-residue (Å²): 131,81,96,74,62,56,69,54,59,47,74,46,100,82,44,26,38,37,51,65,56,86,72,75,64,87,49,64,67,62,37,47,54,24,50,55,47,31,53,51,54,42,49,77,69,68,36,33,32,40,36,41,62,40,38,55,93,48,55,81,53,48,60,57,43,39,74,74,57,34,44,82,71,48,75,62,94,62,25,36,35,30,36,25,67,64,38,89,86,51,85,71,86,73,75,88,86,65,86,86,85,85,87,80,79,48,71,50,101,82,77,47,79,91